Protein AF-A0A928S8H5-F1 (afdb_monomer)

pLDDT: mean 77.02, std 16.97, range [36.38, 91.94]

Nearest PDB structures (foldseek):
  1kvj-assembly1_A  TM=6.945E-01  e=9.651E-03  Homo sapiens
  2l3m-assembly1_A  TM=7.306E-01  e=2.109E-02  Bacillus anthracis str. Ames
  2ofg-assembly1_X  TM=5.710E-01  e=1.075E-01  Synechocystis sp. PCC 6803
  5j8b-assembly1_z  TM=5.531E-01  e=7.116E-01  Thermus thermoph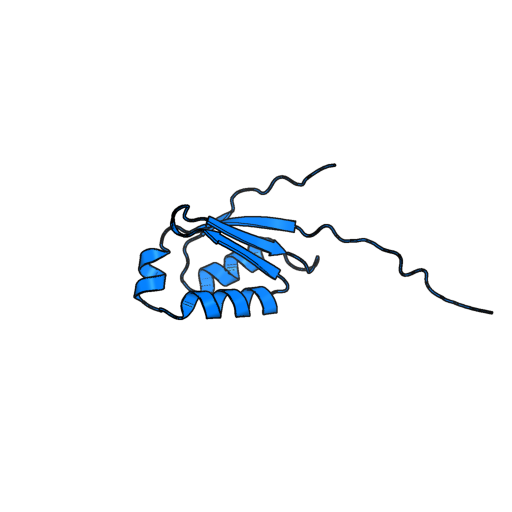ilus HB8
  3cb4-assembly6_F  TM=3.322E-01  e=2.454E+00  Escherichia coli K-12

Radius of gyration: 16.13 Å; Cα contacts (8 Å, |Δi|>4): 130; chains: 1; bounding box: 42×36×44 Å

Solvent-accessible surface area (backbone atoms only — not comparable to full-atom values): 5700 Å² total; per-residue (Å²): 134,88,86,71,78,78,86,73,79,77,79,68,71,66,44,61,41,36,28,42,40,76,45,54,70,63,45,44,75,77,34,84,60,50,63,63,53,47,51,50,54,35,47,75,59,37,24,45,76,69,48,76,41,70,94,76,27,35,42,29,35,30,36,68,36,88,90,53,50,76,66,58,56,51,51,55,42,43,75,72,66,42,48,70,44,83,46,88,53,77,78,82,77,125

Structure (mmCIF, N/CA/C/O backbone):
data_AF-A0A928S8H5-F1
#
_entry.id   AF-A0A928S8H5-F1
#
loop_
_atom_site.group_PDB
_atom_site.id
_atom_site.type_symbol
_atom_site.label_atom_id
_atom_site.label_alt_id
_atom_site.label_comp_id
_atom_site.label_asym_id
_atom_site.label_entity_id
_atom_site.label_seq_id
_atom_site.pdbx_PDB_ins_code
_atom_site.Cartn_x
_atom_site.Cartn_y
_atom_site.Cartn_z
_atom_site.occupancy
_atom_site.B_iso_or_equiv
_atom_site.auth_seq_id
_atom_site.auth_comp_id
_atom_site.auth_asym_id
_atom_site.auth_atom_id
_atom_site.pdbx_PDB_model_num
ATOM 1 N N . MET A 1 1 ? 27.826 -24.073 -31.612 1.00 36.38 1 MET A N 1
ATOM 2 C CA . MET A 1 1 ? 28.527 -22.961 -30.927 1.00 36.38 1 MET A CA 1
ATOM 3 C C . MET A 1 1 ? 27.486 -22.117 -30.206 1.00 36.38 1 MET A C 1
ATOM 5 O O . MET A 1 1 ? 26.387 -21.967 -30.719 1.00 36.38 1 MET A O 1
ATOM 9 N N . LYS A 1 2 ? 27.793 -21.717 -28.969 1.00 41.75 2 LYS A N 1
ATOM 10 C CA . LYS A 1 2 ? 26.856 -21.280 -27.922 1.00 41.75 2 LYS A CA 1
ATOM 11 C C . LYS A 1 2 ? 26.106 -19.986 -28.280 1.00 41.75 2 LYS A C 1
ATOM 13 O O . LYS A 1 2 ? 26.729 -18.939 -28.401 1.00 41.75 2 LYS A O 1
ATOM 18 N N . LEU A 1 3 ? 24.775 -20.054 -28.343 1.00 48.34 3 LEU A N 1
ATOM 19 C CA . LEU A 1 3 ? 23.877 -18.902 -28.231 1.00 48.34 3 LEU A CA 1
ATOM 20 C C . LEU A 1 3 ? 23.473 -18.758 -26.762 1.00 48.34 3 LEU A C 1
ATOM 22 O O . LEU A 1 3 ? 22.421 -19.230 -26.344 1.00 48.34 3 LEU A O 1
ATOM 26 N N . LEU A 1 4 ? 24.337 -18.139 -25.961 1.00 47.78 4 LEU A N 1
ATOM 27 C CA . LEU A 1 4 ? 23.941 -17.651 -24.645 1.00 47.78 4 LEU A CA 1
ATOM 28 C C . LEU A 1 4 ? 23.673 -16.163 -24.804 1.00 47.78 4 LEU A C 1
ATOM 30 O O . LEU A 1 4 ? 24.596 -15.349 -24.840 1.00 47.78 4 LEU A O 1
ATOM 34 N N . LYS A 1 5 ? 22.385 -15.844 -24.977 1.00 42.59 5 LYS A N 1
ATOM 35 C CA . LYS A 1 5 ? 21.861 -14.492 -24.808 1.00 42.59 5 LYS A CA 1
ATOM 36 C C . LYS A 1 5 ? 22.418 -13.965 -23.493 1.00 42.59 5 LYS A C 1
ATOM 38 O O . LYS A 1 5 ? 22.206 -14.542 -22.431 1.00 42.59 5 LYS A O 1
ATOM 43 N N . LYS A 1 6 ? 23.194 -12.901 -23.612 1.00 40.94 6 LYS A N 1
ATOM 44 C CA . LYS A 1 6 ? 23.749 -12.127 -22.516 1.00 40.94 6 LYS A CA 1
ATOM 45 C C . LYS A 1 6 ? 22.562 -11.424 -21.847 1.00 40.94 6 LYS A C 1
ATOM 47 O O . LYS A 1 6 ? 22.219 -10.317 -22.229 1.00 40.94 6 LYS A O 1
ATOM 52 N N . ILE A 1 7 ? 21.884 -12.104 -20.922 1.00 50.88 7 ILE A N 1
ATOM 53 C CA . ILE A 1 7 ? 20.866 -11.508 -20.043 1.00 50.88 7 ILE A CA 1
ATOM 54 C C . ILE A 1 7 ? 21.627 -10.839 -18.887 1.00 50.88 7 ILE A C 1
ATOM 56 O O . ILE A 1 7 ? 21.584 -11.268 -17.745 1.00 50.88 7 ILE A O 1
ATOM 60 N N . PHE A 1 8 ? 22.450 -9.854 -19.232 1.00 44.41 8 PHE A N 1
ATOM 61 C CA . PHE A 1 8 ? 22.842 -8.782 -18.327 1.00 44.41 8 PHE A CA 1
ATOM 62 C C . PHE A 1 8 ? 22.036 -7.603 -18.866 1.00 44.41 8 PHE A C 1
ATOM 64 O O . PHE A 1 8 ? 22.208 -7.238 -20.023 1.00 44.41 8 PHE A O 1
ATOM 71 N N . GLY A 1 9 ? 21.040 -7.089 -18.170 1.00 43.31 9 GLY A N 1
ATOM 72 C CA . GLY A 1 9 ? 21.116 -6.669 -16.784 1.00 43.31 9 GLY A CA 1
ATOM 73 C C . GLY A 1 9 ? 20.664 -5.220 -16.816 1.00 43.31 9 GLY A C 1
ATOM 74 O O . GLY A 1 9 ? 21.489 -4.318 -16.770 1.00 43.31 9 GLY A O 1
ATOM 75 N N . SER A 1 10 ? 19.366 -5.020 -17.013 1.00 42.22 10 SER A N 1
ATOM 76 C CA . SER A 1 10 ? 18.730 -3.772 -16.631 1.00 42.22 10 SER A CA 1
ATOM 77 C C . SER A 1 10 ? 18.112 -4.089 -15.290 1.00 42.22 10 SER A C 1
ATOM 79 O O . SER A 1 10 ? 17.065 -4.718 -15.210 1.00 42.22 10 SER A O 1
ATOM 81 N N . GLN A 1 11 ? 18.847 -3.768 -14.235 1.00 50.41 11 GLN A N 1
ATOM 82 C CA . GLN A 1 11 ? 18.255 -3.505 -12.939 1.00 50.41 11 GLN A CA 1
ATOM 83 C C . GLN A 1 11 ? 17.340 -2.302 -13.197 1.00 50.41 11 GLN A C 1
ATOM 85 O O . GLN A 1 11 ? 17.796 -1.162 -1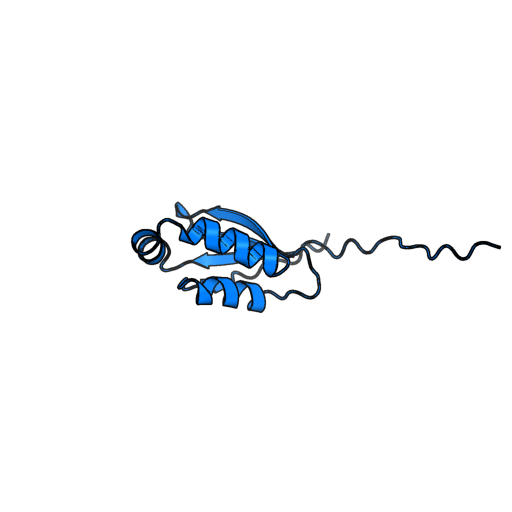3.162 1.00 50.41 11 GLN A O 1
ATOM 90 N N . GLU A 1 12 ? 16.122 -2.565 -13.683 1.00 54.72 12 GLU A N 1
ATOM 91 C CA . GLU A 1 12 ? 15.089 -1.548 -13.818 1.00 54.72 12 GLU A CA 1
ATOM 92 C C . GLU A 1 12 ? 14.897 -1.034 -12.404 1.00 54.72 12 GLU A C 1
ATOM 94 O O . GLU A 1 12 ? 14.541 -1.775 -11.496 1.00 54.72 12 GLU A O 1
ATOM 99 N N . SER A 1 13 ? 15.391 0.179 -12.207 1.00 62.69 13 SER A N 1
ATOM 100 C CA . SER A 1 13 ? 15.606 0.801 -10.916 1.00 62.69 13 SER A CA 1
ATOM 101 C C . SER A 1 13 ? 14.316 0.741 -10.118 1.00 62.69 13 SER A C 1
ATOM 103 O O . SER A 1 13 ? 13.360 1.415 -10.500 1.00 62.69 13 SER A O 1
ATOM 105 N N . ASP A 1 14 ? 14.322 -0.054 -9.047 1.00 73.88 14 ASP A N 1
ATOM 106 C CA . ASP A 1 14 ? 13.254 -0.116 -8.057 1.00 73.88 14 ASP A CA 1
ATOM 107 C C . ASP A 1 14 ? 12.735 1.305 -7.793 1.00 73.88 14 ASP A C 1
ATOM 109 O O . ASP A 1 14 ? 13.474 2.179 -7.319 1.00 73.88 14 ASP A O 1
ATOM 113 N N . GLN A 1 15 ? 11.481 1.568 -8.162 1.00 82.31 15 GLN A N 1
ATOM 114 C CA . GLN A 1 15 ? 10.900 2.897 -8.026 1.00 82.31 15 GLN A CA 1
ATOM 115 C C . GLN A 1 15 ? 10.204 2.977 -6.675 1.00 82.31 15 GLN A C 1
ATOM 117 O O . GLN A 1 15 ? 9.128 2.419 -6.473 1.00 82.31 15 GLN A O 1
ATOM 122 N N . MET A 1 16 ? 10.807 3.702 -5.737 1.00 84.94 16 MET A N 1
ATOM 123 C CA . MET A 1 16 ? 10.134 4.043 -4.490 1.00 84.94 16 MET A CA 1
ATOM 124 C C . MET A 1 16 ? 9.132 5.165 -4.750 1.00 84.94 16 MET A C 1
ATOM 126 O O . MET A 1 16 ? 9.527 6.210 -5.257 1.00 84.94 16 MET A O 1
ATOM 130 N N . ILE A 1 17 ? 7.875 4.956 -4.369 1.00 86.94 17 ILE A N 1
ATOM 131 C CA . ILE A 1 17 ? 6.801 5.949 -4.369 1.00 86.94 17 ILE A CA 1
ATOM 132 C C . ILE A 1 17 ? 6.215 6.096 -2.961 1.00 86.94 17 ILE A C 1
ATOM 134 O O . ILE A 1 17 ? 6.122 5.116 -2.225 1.00 86.94 17 ILE A O 1
ATOM 138 N N . CYS A 1 18 ? 5.814 7.305 -2.569 1.00 88.25 18 CYS A N 1
ATOM 139 C CA . CYS A 1 18 ? 5.171 7.556 -1.283 1.00 88.25 18 CYS A CA 1
ATOM 140 C C . CYS A 1 18 ? 3.806 8.224 -1.460 1.00 88.25 18 CYS A C 1
ATOM 142 O O . CYS A 1 18 ? 3.605 9.057 -2.343 1.00 88.25 18 CYS A O 1
ATOM 144 N N . PHE A 1 19 ? 2.882 7.876 -0.572 1.00 89.56 19 PHE A N 1
ATOM 145 C CA . PHE A 1 19 ? 1.511 8.363 -0.538 1.00 89.56 19 PHE A CA 1
ATOM 146 C C . PHE A 1 19 ? 1.203 8.960 0.835 1.00 89.56 19 PHE A C 1
ATOM 148 O O . PHE A 1 19 ? 1.563 8.371 1.858 1.00 89.56 19 PHE A O 1
ATOM 155 N N . ILE A 1 20 ? 0.499 10.093 0.873 1.00 90.50 20 ILE A N 1
ATOM 156 C CA . ILE A 1 20 ? -0.152 10.581 2.096 1.00 90.50 20 ILE A CA 1
ATOM 157 C C . ILE A 1 20 ? -1.448 9.806 2.269 1.00 90.50 20 ILE A C 1
ATOM 159 O O . ILE A 1 20 ? -2.273 9.826 1.367 1.00 90.50 20 ILE A O 1
ATOM 163 N N . VAL A 1 21 ? -1.661 9.188 3.427 1.00 89.62 21 VAL A N 1
ATOM 164 C CA . VAL A 1 21 ? -2.895 8.475 3.779 1.00 89.62 21 VAL A CA 1
ATOM 165 C C . VAL A 1 21 ? -3.711 9.327 4.751 1.00 89.62 21 VAL A C 1
ATOM 167 O O . VAL A 1 21 ? -3.341 9.498 5.912 1.00 89.62 21 VAL A O 1
ATOM 170 N N . LYS A 1 22 ? -4.832 9.892 4.294 1.00 90.56 22 LYS A N 1
ATOM 171 C CA . LYS A 1 22 ? -5.594 10.889 5.070 1.00 90.56 22 LYS A CA 1
ATOM 172 C C . LYS A 1 22 ? -6.448 10.286 6.182 1.00 90.56 22 LYS A C 1
ATOM 174 O O . LYS A 1 22 ? -6.517 10.871 7.262 1.00 90.56 22 LYS A O 1
ATOM 179 N N . ASN A 1 23 ? -7.060 9.137 5.916 1.00 90.25 23 ASN A N 1
ATOM 180 C CA . ASN A 1 23 ? -8.089 8.500 6.743 1.00 90.25 23 ASN A CA 1
ATOM 181 C C . ASN A 1 23 ? -7.614 7.178 7.375 1.00 90.25 23 ASN A C 1
ATOM 183 O O . ASN A 1 23 ? -8.416 6.278 7.609 1.00 90.25 23 ASN A O 1
ATOM 187 N N . TYR A 1 24 ? -6.308 7.037 7.630 1.00 85.25 24 TYR A N 1
ATOM 188 C CA . TYR A 1 24 ? -5.743 5.792 8.158 1.00 85.25 24 TYR A CA 1
ATOM 189 C C . TYR A 1 24 ? -6.455 5.301 9.429 1.00 85.25 24 TYR A C 1
ATOM 191 O O . TYR A 1 24 ? -6.835 4.138 9.500 1.00 85.25 24 TYR A O 1
ATOM 199 N N . GLU A 1 25 ? -6.643 6.184 10.416 1.00 85.19 25 GLU A N 1
ATOM 200 C CA . GLU A 1 25 ? -7.240 5.821 11.709 1.00 85.19 25 GLU A CA 1
ATOM 201 C C . GLU A 1 25 ? -8.663 5.279 11.546 1.00 85.19 25 GLU A C 1
ATOM 203 O O . GLU A 1 25 ? -9.018 4.295 12.187 1.00 85.19 25 GLU A O 1
ATOM 208 N N . GLU A 1 26 ? -9.449 5.876 10.650 1.00 88.50 26 GLU A N 1
ATOM 209 C CA . GLU A 1 26 ? -10.813 5.437 10.349 1.00 88.50 26 GLU A CA 1
ATOM 210 C C . GLU A 1 26 ? -10.803 4.039 9.721 1.00 88.50 26 GLU A C 1
ATOM 212 O O . GLU A 1 26 ? -11.513 3.145 10.175 1.00 88.50 26 GLU A O 1
ATOM 217 N N . VAL A 1 27 ? -9.954 3.820 8.712 1.00 86.62 27 VAL A N 1
ATOM 218 C CA . VAL A 1 27 ? -9.852 2.526 8.022 1.00 86.62 27 VAL A CA 1
ATOM 219 C C . VAL A 1 27 ? -9.362 1.430 8.975 1.00 86.62 27 VAL A C 1
ATOM 221 O O . VAL A 1 27 ? -9.940 0.348 9.010 1.00 86.62 27 VAL A O 1
ATOM 224 N N . TYR A 1 28 ? -8.354 1.722 9.799 1.00 84.94 28 TYR A N 1
ATOM 225 C CA . TYR A 1 28 ? -7.805 0.772 10.769 1.00 84.94 28 TYR A CA 1
ATOM 226 C C . TYR A 1 28 ? -8.801 0.415 11.882 1.00 84.94 28 TYR A C 1
ATOM 228 O O . TYR A 1 28 ? -8.868 -0.735 12.304 1.00 84.94 28 TYR A O 1
ATOM 236 N N . GLN A 1 29 ? -9.612 1.372 12.347 1.00 86.62 29 GLN A N 1
ATOM 237 C CA . GLN A 1 29 ? -10.670 1.101 13.329 1.00 86.62 29 GLN A CA 1
ATOM 238 C C . GLN A 1 29 ? -11.794 0.220 12.772 1.00 86.62 29 GLN A C 1
ATOM 240 O O . GLN A 1 29 ? -12.451 -0.489 13.534 1.00 86.62 29 GLN A O 1
ATOM 245 N N . HIS A 1 30 ? -12.038 0.281 11.462 1.00 88.75 30 HIS 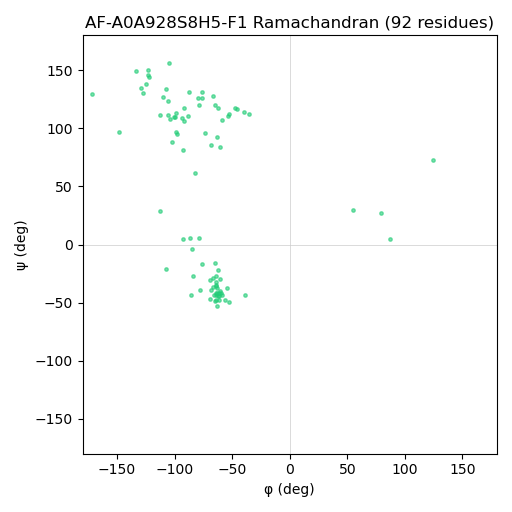A N 1
ATOM 246 C CA . HIS A 1 30 ? -13.049 -0.534 10.796 1.00 88.75 30 HIS A CA 1
ATOM 247 C C . HIS A 1 30 ? -12.552 -1.936 10.419 1.00 88.75 30 HIS A C 1
ATOM 249 O O . HIS A 1 30 ? -13.369 -2.854 10.337 1.00 88.75 30 HIS A O 1
ATOM 255 N N . ASP A 1 31 ? -11.247 -2.107 10.196 1.00 86.44 31 ASP A N 1
ATOM 256 C CA . ASP A 1 31 ? -10.638 -3.365 9.762 1.00 86.44 31 ASP A CA 1
ATOM 257 C C . ASP A 1 31 ? -9.215 -3.501 10.328 1.00 86.44 31 ASP A C 1
ATOM 259 O O . ASP A 1 31 ? -8.248 -2.987 9.765 1.00 86.44 31 ASP A O 1
ATOM 263 N N . GLU A 1 32 ? -9.079 -4.224 11.444 1.00 81.69 32 GLU A N 1
ATOM 264 C CA . GLU A 1 32 ? -7.785 -4.449 12.111 1.00 81.69 32 GLU A CA 1
ATOM 265 C C . GLU A 1 32 ? -6.787 -5.225 11.222 1.00 81.69 32 GLU A C 1
ATOM 267 O O . GLU A 1 32 ? -5.575 -5.099 11.393 1.00 81.69 32 GLU A O 1
ATOM 272 N N . ASP A 1 33 ? -7.278 -5.973 10.225 1.00 88.50 33 ASP A N 1
ATOM 273 C CA . ASP A 1 33 ? -6.472 -6.750 9.272 1.00 88.50 33 ASP A CA 1
ATOM 274 C C . ASP A 1 33 ? -6.130 -5.975 7.986 1.00 88.50 33 ASP A C 1
ATOM 276 O O . ASP A 1 33 ? -5.531 -6.532 7.056 1.00 88.50 33 ASP A O 1
ATOM 280 N N . VAL A 1 34 ? -6.496 -4.692 7.889 1.00 86.44 34 VAL A N 1
ATOM 281 C CA . VAL A 1 34 ? -6.322 -3.909 6.654 1.00 86.44 34 VAL A CA 1
ATOM 282 C C . VAL A 1 34 ? -4.861 -3.790 6.221 1.00 86.44 34 VAL A C 1
ATOM 284 O O . VAL A 1 34 ? -4.570 -3.739 5.027 1.00 86.44 34 VAL A O 1
ATOM 287 N N . ILE A 1 35 ? -3.923 -3.810 7.170 1.00 84.06 35 ILE A N 1
ATOM 288 C CA . ILE A 1 35 ? -2.489 -3.748 6.867 1.00 84.06 35 ILE A CA 1
ATOM 289 C C . ILE A 1 35 ? -2.009 -5.028 6.202 1.00 84.06 35 ILE A C 1
ATOM 291 O O . ILE A 1 35 ? -1.392 -4.961 5.144 1.00 84.06 35 ILE A O 1
ATOM 295 N N . THR A 1 36 ? -2.381 -6.185 6.740 1.00 87.31 36 THR A N 1
ATOM 296 C CA . THR A 1 36 ? -2.072 -7.480 6.125 1.00 87.31 36 THR A CA 1
ATOM 297 C C . THR A 1 36 ? -2.663 -7.571 4.716 1.00 87.31 36 THR A C 1
ATOM 299 O O . THR A 1 36 ? -1.993 -7.993 3.774 1.00 87.31 36 THR A O 1
ATOM 302 N N . LYS A 1 37 ? -3.916 -7.124 4.538 1.00 89.62 37 LYS A N 1
ATOM 303 C CA . LYS A 1 37 ? -4.569 -7.070 3.220 1.00 89.62 37 LYS A CA 1
ATOM 304 C C . LYS A 1 37 ? -3.818 -6.150 2.263 1.00 89.62 37 LYS A C 1
ATOM 306 O O . LYS A 1 37 ? -3.647 -6.504 1.099 1.00 89.62 37 LYS A O 1
ATOM 311 N N . LEU A 1 38 ? -3.359 -4.994 2.732 1.00 88.25 38 LEU A N 1
ATOM 312 C CA . LEU A 1 38 ? -2.571 -4.068 1.928 1.00 88.25 38 LEU A CA 1
ATOM 313 C C . LEU A 1 38 ? -1.257 -4.702 1.467 1.00 88.25 38 LEU A C 1
ATOM 315 O O . LEU A 1 38 ? -0.954 -4.650 0.280 1.00 88.25 38 LEU A O 1
ATOM 319 N N . GLU A 1 39 ? -0.510 -5.349 2.360 1.00 86.69 39 GLU A N 1
ATOM 320 C CA . GLU A 1 39 ? 0.757 -6.001 2.009 1.00 86.69 39 GLU A CA 1
ATOM 321 C C . GLU A 1 39 ? 0.575 -7.097 0.949 1.00 86.69 39 GLU A C 1
ATOM 323 O O . GLU A 1 39 ? 1.354 -7.169 -0.006 1.00 86.69 39 GLU A O 1
ATOM 328 N N . ILE A 1 40 ? -0.482 -7.908 1.073 1.00 88.56 40 ILE A N 1
ATOM 329 C CA . ILE A 1 40 ? -0.826 -8.947 0.093 1.00 88.56 40 ILE A CA 1
ATOM 330 C C . ILE A 1 40 ? -1.154 -8.317 -1.263 1.00 88.56 40 ILE A C 1
ATOM 332 O O . ILE A 1 40 ? -0.532 -8.675 -2.260 1.00 88.56 40 ILE A O 1
ATOM 336 N N . ASN A 1 41 ? -2.072 -7.345 -1.303 1.00 88.81 41 ASN A N 1
ATOM 337 C CA . ASN A 1 41 ? -2.496 -6.724 -2.560 1.00 88.81 41 ASN A CA 1
ATOM 338 C C . ASN A 1 41 ? -1.349 -5.973 -3.255 1.00 88.81 41 ASN A C 1
ATOM 340 O O . ASN A 1 41 ? -1.255 -5.995 -4.479 1.00 88.81 41 ASN A O 1
ATOM 344 N N . LEU A 1 42 ? -0.453 -5.328 -2.498 1.00 86.56 42 LEU A N 1
ATOM 345 C CA . LEU A 1 42 ? 0.737 -4.684 -3.061 1.00 86.56 42 LEU A CA 1
ATOM 346 C C . LEU A 1 42 ? 1.697 -5.712 -3.663 1.00 86.56 42 LEU A C 1
ATOM 348 O O . LEU A 1 42 ? 2.177 -5.514 -4.777 1.00 86.56 42 LE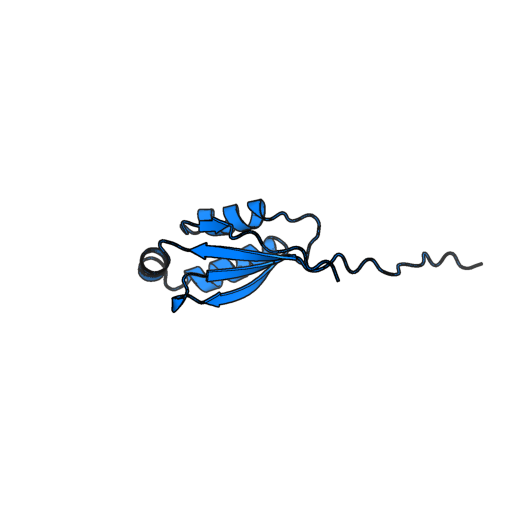U A O 1
ATOM 352 N N . THR A 1 43 ? 1.915 -6.829 -2.964 1.00 86.62 43 THR A N 1
ATOM 353 C CA . THR A 1 43 ? 2.764 -7.925 -3.453 1.00 86.62 43 THR A CA 1
ATOM 354 C C . THR A 1 43 ? 2.202 -8.526 -4.741 1.00 86.62 43 THR A C 1
ATOM 356 O O . THR A 1 43 ? 2.943 -8.727 -5.702 1.00 86.62 43 THR A O 1
ATOM 359 N N . GLU A 1 44 ? 0.890 -8.770 -4.797 1.00 86.12 44 GLU A N 1
ATOM 360 C CA . GLU A 1 44 ? 0.198 -9.251 -6.001 1.00 86.12 44 GLU A CA 1
ATOM 361 C C . GLU A 1 44 ? 0.248 -8.239 -7.150 1.00 86.12 44 GLU A C 1
ATOM 363 O O . GLU A 1 44 ? 0.336 -8.627 -8.315 1.00 86.12 44 GLU A O 1
ATOM 368 N N . ALA A 1 45 ? 0.246 -6.945 -6.828 1.00 84.50 45 ALA A N 1
ATOM 369 C CA . ALA A 1 45 ? 0.392 -5.864 -7.790 1.00 84.50 45 ALA A CA 1
ATOM 370 C C . ALA A 1 45 ? 1.843 -5.627 -8.239 1.00 84.50 45 ALA A C 1
ATOM 372 O O . ALA A 1 45 ? 2.065 -4.666 -8.961 1.00 84.50 45 ALA A O 1
ATOM 373 N N . GLY A 1 46 ? 2.821 -6.451 -7.837 1.00 83.00 46 GLY A N 1
ATOM 374 C CA . GLY A 1 46 ? 4.223 -6.314 -8.259 1.00 83.00 46 GLY A CA 1
ATOM 375 C C . GLY A 1 46 ? 5.007 -5.235 -7.503 1.00 83.00 46 GLY A C 1
ATOM 376 O O . GLY A 1 46 ? 5.956 -4.655 -8.037 1.00 83.00 46 GLY A O 1
ATOM 377 N N . ALA A 1 47 ? 4.611 -4.944 -6.263 1.00 83.94 47 ALA A N 1
ATOM 378 C CA . ALA A 1 47 ? 5.265 -3.960 -5.416 1.00 83.94 47 ALA A CA 1
ATOM 379 C C . ALA A 1 47 ? 5.510 -4.479 -3.995 1.00 83.94 47 ALA A C 1
ATOM 381 O O . ALA A 1 47 ? 4.760 -5.284 -3.451 1.00 83.94 47 ALA A O 1
ATOM 382 N N . ILE A 1 48 ? 6.578 -3.998 -3.368 1.00 82.50 48 ILE A N 1
ATOM 383 C CA . ILE A 1 48 ? 6.954 -4.357 -2.004 1.00 82.50 48 ILE A CA 1
ATOM 384 C C . ILE A 1 48 ? 6.627 -3.171 -1.088 1.00 82.50 48 ILE A C 1
ATOM 386 O O . ILE A 1 48 ? 7.130 -2.067 -1.322 1.00 82.50 48 ILE A O 1
ATOM 390 N N . PRO A 1 49 ? 5.818 -3.353 -0.030 1.00 70.38 49 PRO A N 1
ATOM 391 C CA . PRO A 1 49 ? 5.610 -2.309 0.967 1.00 70.38 49 PRO A CA 1
ATOM 392 C C . PRO A 1 49 ? 6.944 -1.999 1.661 1.00 70.38 49 PRO A C 1
ATOM 394 O O . PRO A 1 49 ? 7.547 -2.862 2.295 1.00 70.38 49 PRO A O 1
ATOM 397 N N . ALA A 1 50 ? 7.438 -0.767 1.518 1.00 60.78 50 ALA A N 1
ATOM 398 C CA . ALA A 1 50 ? 8.752 -0.382 2.030 1.00 60.78 50 ALA A CA 1
ATOM 399 C C . ALA A 1 50 ? 8.677 0.054 3.496 1.00 60.78 50 ALA A C 1
ATOM 401 O O . ALA A 1 50 ? 9.533 -0.302 4.306 1.00 60.78 50 ALA A O 1
ATOM 402 N N . LYS A 1 51 ? 7.655 0.847 3.837 1.00 68.12 51 LYS A N 1
ATOM 403 C CA . LYS A 1 51 ? 7.327 1.233 5.211 1.00 68.12 51 LYS A CA 1
ATOM 404 C C . LYS A 1 51 ? 5.989 1.956 5.216 1.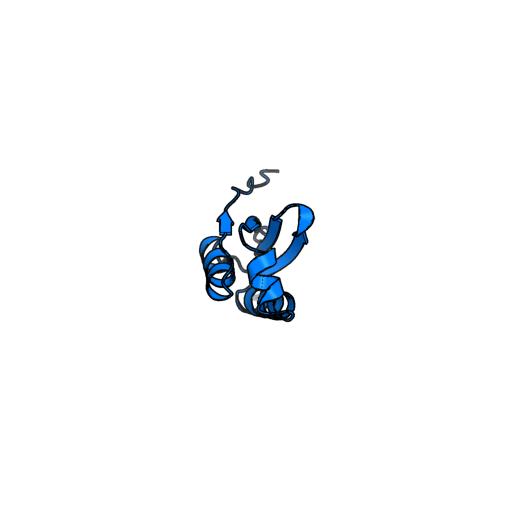00 68.12 51 LYS A C 1
ATOM 406 O O . LYS A 1 51 ? 5.819 2.925 4.474 1.00 68.12 51 LYS A O 1
ATOM 411 N N . ILE A 1 52 ? 5.078 1.534 6.083 1.00 69.69 52 ILE A N 1
ATOM 412 C CA . ILE A 1 52 ? 3.903 2.338 6.403 1.00 69.69 52 ILE A CA 1
ATOM 413 C C . ILE A 1 52 ? 4.176 3.026 7.737 1.00 69.69 52 ILE A C 1
ATOM 415 O O . ILE A 1 52 ? 4.297 2.383 8.777 1.00 69.69 52 ILE A O 1
ATOM 419 N N . ASP A 1 53 ? 4.376 4.338 7.680 1.00 72.12 53 ASP A N 1
ATOM 420 C CA . ASP A 1 53 ? 4.608 5.195 8.834 1.00 72.12 53 ASP A CA 1
ATOM 421 C C . ASP A 1 53 ? 3.315 5.948 9.166 1.00 72.12 53 ASP A C 1
ATOM 423 O O . ASP A 1 53 ? 3.049 7.048 8.672 1.00 72.12 53 ASP A O 1
ATOM 427 N N . PHE A 1 54 ? 2.483 5.308 9.987 1.00 65.69 54 PHE A N 1
ATOM 428 C CA . PHE A 1 54 ? 1.155 5.799 10.353 1.00 65.69 54 PHE A CA 1
ATOM 429 C C . PHE A 1 54 ? 1.152 7.116 11.141 1.00 65.69 54 PHE A C 1
ATOM 431 O O . PHE A 1 54 ? 0.345 7.979 10.793 1.00 65.69 54 PHE A O 1
ATOM 438 N N . PRO A 1 55 ? 2.050 7.349 12.126 1.00 70.94 55 PRO A N 1
ATOM 439 C CA . PRO A 1 55 ? 2.197 8.666 12.753 1.00 70.94 55 PRO A CA 1
ATOM 440 C C . PRO A 1 55 ? 2.452 9.786 11.740 1.00 70.94 55 PRO A C 1
ATOM 442 O O . PRO A 1 55 ? 1.924 10.887 11.881 1.00 70.94 55 PRO A O 1
ATOM 445 N N . SER A 1 56 ? 3.232 9.491 10.699 1.00 73.06 56 SER A N 1
ATOM 446 C CA . SER A 1 56 ? 3.557 10.440 9.634 1.00 73.06 56 SER A CA 1
ATOM 447 C C . SER A 1 56 ? 2.499 10.497 8.529 1.00 73.06 56 SER A C 1
ATOM 449 O O . SER A 1 56 ? 2.623 11.319 7.624 1.00 73.06 56 SER A O 1
ATOM 451 N N . LYS A 1 57 ? 1.459 9.649 8.583 1.00 83.62 57 LYS A N 1
ATOM 452 C CA . LYS A 1 57 ? 0.463 9.460 7.515 1.00 83.62 57 LYS A CA 1
ATOM 453 C C . LYS A 1 57 ? 1.095 9.100 6.166 1.00 83.62 57 LYS A C 1
ATOM 455 O O . LYS A 1 57 ? 0.543 9.443 5.126 1.00 83.62 57 LYS A O 1
ATOM 460 N N . LEU A 1 58 ? 2.249 8.431 6.168 1.00 86.19 58 LEU A N 1
ATOM 461 C CA . LEU A 1 58 ? 3.002 8.096 4.959 1.00 86.19 58 LEU A CA 1
ATOM 462 C C . LEU A 1 58 ? 2.962 6.596 4.685 1.00 86.19 58 LEU A C 1
ATOM 464 O O . LEU A 1 58 ? 3.343 5.789 5.528 1.00 86.19 58 LEU A O 1
ATOM 468 N N . CYS A 1 59 ? 2.567 6.223 3.473 1.00 87.06 59 CYS A N 1
ATOM 469 C CA . CYS A 1 59 ? 2.712 4.872 2.948 1.00 87.06 59 CYS A CA 1
ATOM 470 C C . CYS A 1 59 ? 3.724 4.908 1.807 1.00 87.06 59 CYS A C 1
ATOM 472 O O . CYS A 1 59 ? 3.449 5.499 0.767 1.00 87.06 59 CYS A O 1
ATOM 4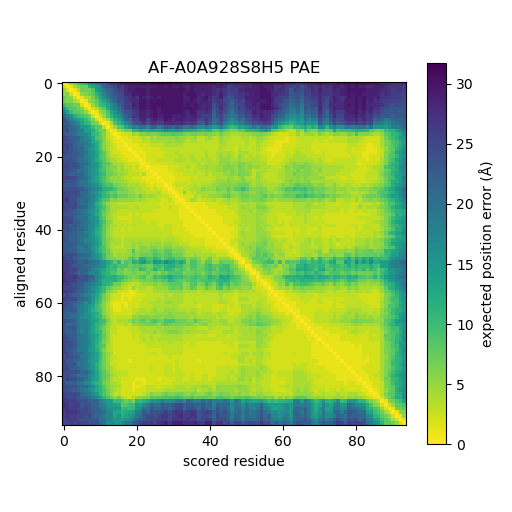74 N N . CYS A 1 60 ? 4.900 4.313 2.003 1.00 87.44 60 CYS A N 1
ATOM 475 C CA . CYS A 1 60 ? 5.903 4.212 0.952 1.00 87.44 60 CYS A CA 1
ATOM 476 C C . CYS A 1 60 ? 6.002 2.778 0.437 1.00 87.44 60 CYS A C 1
ATOM 478 O O . CYS A 1 60 ? 6.091 1.818 1.209 1.00 87.44 60 CYS A O 1
ATOM 480 N N . VAL A 1 61 ? 6.019 2.656 -0.883 1.00 87.44 61 VAL A N 1
ATOM 481 C CA . VAL A 1 61 ? 5.967 1.404 -1.626 1.00 87.44 61 VAL A CA 1
ATOM 482 C C . VAL A 1 61 ? 7.110 1.399 -2.632 1.00 87.44 61 VAL A C 1
ATOM 484 O O . VAL A 1 61 ? 7.349 2.391 -3.315 1.00 87.44 61 VAL A O 1
ATOM 487 N N . THR A 1 62 ? 7.821 0.284 -2.721 1.00 87.75 62 THR A N 1
ATOM 488 C CA . THR A 1 62 ? 8.850 0.060 -3.733 1.00 87.75 62 THR A CA 1
ATOM 489 C C . THR A 1 62 ? 8.253 -0.766 -4.859 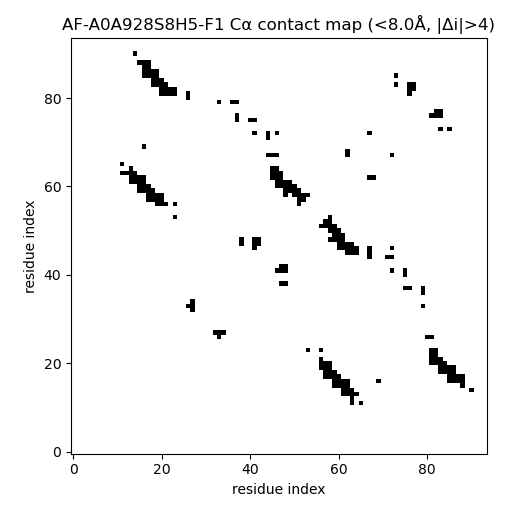1.00 87.75 62 THR A C 1
ATOM 491 O O . THR A 1 62 ? 7.915 -1.930 -4.664 1.00 87.75 62 THR A O 1
ATOM 494 N N . ILE A 1 63 ? 8.119 -0.175 -6.038 1.00 85.75 63 ILE A N 1
ATOM 495 C CA . ILE A 1 63 ? 7.695 -0.877 -7.246 1.00 85.75 63 ILE A CA 1
ATOM 496 C C . ILE A 1 63 ? 8.898 -1.645 -7.792 1.00 85.75 63 ILE A C 1
ATOM 498 O O . ILE A 1 63 ? 9.926 -1.039 -8.101 1.00 85.75 63 ILE A O 1
ATOM 502 N N . THR A 1 64 ? 8.764 -2.967 -7.882 1.00 83.88 64 THR A N 1
ATOM 503 C CA . THR A 1 64 ? 9.816 -3.871 -8.371 1.00 83.88 64 THR A CA 1
ATOM 504 C C . THR A 1 64 ? 9.506 -4.433 -9.755 1.00 83.88 64 THR A C 1
ATOM 506 O O . THR A 1 64 ? 10.420 -4.844 -10.467 1.00 83.88 64 THR A O 1
ATOM 509 N N . ASP A 1 65 ? 8.234 -4.436 -10.162 1.00 83.38 65 ASP A N 1
ATOM 510 C CA . ASP A 1 65 ? 7.828 -4.750 -11.530 1.00 83.38 65 ASP A CA 1
ATOM 511 C C . ASP A 1 65 ? 7.741 -3.460 -12.375 1.00 83.38 65 ASP A C 1
ATOM 513 O O . ASP A 1 65 ? 6.907 -2.596 -12.098 1.00 83.38 65 ASP A O 1
ATOM 517 N N . PRO A 1 66 ? 8.556 -3.308 -13.434 1.00 77.88 66 PRO A N 1
ATOM 518 C CA . PRO A 1 66 ? 8.557 -2.119 -14.291 1.00 77.88 66 PRO A CA 1
ATOM 519 C C . PRO A 1 66 ? 7.254 -1.904 -15.078 1.00 77.88 66 PRO A C 1
ATOM 521 O O . PRO A 1 66 ? 7.026 -0.816 -15.613 1.00 77.88 66 PRO A O 1
ATOM 524 N N . ALA A 1 67 ? 6.391 -2.919 -15.187 1.00 85.50 67 ALA A N 1
ATOM 525 C CA . ALA A 1 67 ? 5.073 -2.778 -15.802 1.00 85.50 67 ALA A CA 1
ATOM 526 C C . ALA A 1 67 ? 4.064 -2.062 -14.887 1.00 85.50 67 ALA A C 1
ATOM 528 O O . ALA A 1 67 ? 3.023 -1.592 -15.360 1.00 85.50 67 ALA A O 1
ATOM 529 N N . VAL A 1 68 ? 4.361 -1.982 -13.590 1.00 85.00 68 VAL A N 1
ATOM 530 C CA . VAL A 1 68 ? 3.486 -1.414 -12.568 1.00 85.00 68 VAL A CA 1
ATOM 531 C C . VAL A 1 68 ? 3.726 0.079 -12.478 1.00 85.00 68 VAL A C 1
ATOM 533 O O . VAL A 1 68 ? 4.858 0.549 -12.384 1.00 85.00 68 VAL A O 1
ATOM 536 N N . LYS A 1 69 ? 2.639 0.846 -12.496 1.00 87.06 69 LYS A N 1
ATOM 537 C CA . LYS A 1 69 ? 2.705 2.297 -12.381 1.00 87.06 69 LYS A CA 1
ATOM 538 C C . LYS A 1 69 ? 2.266 2.768 -10.995 1.00 87.06 69 LYS A C 1
ATOM 540 O O . LYS A 1 69 ? 1.466 2.092 -10.344 1.00 87.06 69 LYS A O 1
ATOM 545 N N . PRO A 1 70 ? 2.710 3.959 -10.566 1.00 87.06 70 PRO A N 1
ATOM 546 C CA . PRO A 1 70 ? 2.165 4.675 -9.414 1.00 87.06 70 PRO A CA 1
ATOM 547 C C . PRO A 1 70 ? 0.644 4.601 -9.253 1.00 87.06 70 PRO A C 1
ATOM 549 O O . PRO A 1 70 ? 0.150 4.363 -8.151 1.00 87.06 70 PRO A O 1
ATOM 552 N N . GLU A 1 71 ? -0.103 4.751 -10.348 1.00 89.44 71 GLU A N 1
ATOM 553 C CA . GLU A 1 71 ? -1.566 4.758 -10.311 1.00 89.44 71 GLU A CA 1
ATOM 554 C C . GLU A 1 71 ? -2.142 3.378 -9.963 1.00 89.44 71 GLU A C 1
ATOM 556 O O . GLU A 1 71 ? -3.179 3.288 -9.312 1.00 89.44 71 GLU A O 1
ATOM 561 N N . ASN A 1 72 ? -1.458 2.285 -10.325 1.00 90.12 72 ASN A N 1
ATOM 562 C CA . ASN A 1 72 ? -1.863 0.939 -9.915 1.00 90.12 72 ASN A CA 1
ATOM 563 C C . ASN A 1 72 ? -1.802 0.790 -8.390 1.00 90.12 72 ASN A C 1
ATOM 565 O O . ASN A 1 72 ? -2.722 0.243 -7.787 1.00 90.12 72 ASN A O 1
ATOM 569 N N . ILE A 1 73 ? -0.749 1.325 -7.768 1.00 89.62 73 ILE A N 1
ATOM 570 C CA . ILE A 1 73 ? -0.573 1.308 -6.312 1.00 89.62 73 ILE A CA 1
ATOM 571 C C . ILE A 1 73 ? -1.602 2.208 -5.626 1.00 89.62 73 ILE A C 1
ATOM 573 O O . ILE A 1 73 ? -2.180 1.819 -4.610 1.00 89.62 73 ILE A O 1
ATOM 577 N N . GLN A 1 74 ? -1.896 3.371 -6.215 1.00 91.00 74 GLN A N 1
ATOM 578 C CA . GLN A 1 74 ? -2.973 4.240 -5.746 1.00 91.00 74 GLN A CA 1
ATOM 579 C C . GLN A 1 74 ? -4.316 3.500 -5.715 1.00 91.00 74 GLN A C 1
ATOM 581 O O . GLN A 1 74 ? -5.002 3.519 -4.697 1.00 91.00 74 GLN A O 1
ATOM 586 N N . HIS A 1 75 ? -4.666 2.793 -6.792 1.00 91.88 75 HIS A N 1
ATOM 587 C CA . HIS A 1 75 ? -5.917 2.042 -6.859 1.00 91.88 75 HIS A CA 1
ATOM 588 C C . HIS A 1 75 ? -5.997 0.905 -5.837 1.00 91.88 75 HIS A C 1
ATOM 590 O O . HIS A 1 75 ? -7.075 0.658 -5.301 1.00 91.88 75 HIS A O 1
ATOM 596 N N . VAL A 1 76 ? -4.881 0.234 -5.527 1.00 90.75 76 VAL A N 1
ATOM 597 C CA . VAL A 1 76 ? -4.834 -0.777 -4.455 1.00 90.75 76 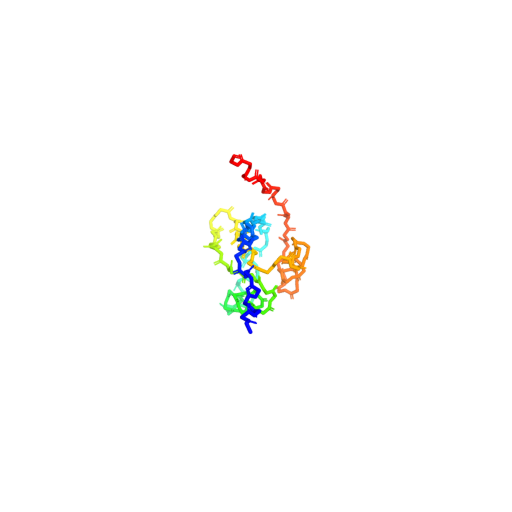VAL A CA 1
ATOM 598 C C . VAL A 1 76 ? -5.167 -0.151 -3.098 1.00 90.75 76 VAL A C 1
ATOM 600 O O . VAL A 1 76 ? -5.966 -0.702 -2.342 1.00 90.75 76 VAL A O 1
ATOM 603 N N . LEU A 1 77 ? -4.597 1.019 -2.801 1.00 90.25 77 LEU A N 1
ATOM 604 C CA . LEU A 1 77 ? -4.866 1.751 -1.562 1.00 90.25 77 LEU A CA 1
ATOM 605 C C . LEU A 1 77 ? -6.337 2.199 -1.488 1.00 90.25 77 LEU A C 1
ATOM 607 O O . LEU A 1 77 ? -7.010 1.957 -0.487 1.00 90.25 77 LEU A O 1
ATOM 611 N N . GLU A 1 78 ? -6.858 2.784 -2.565 1.00 91.62 78 GLU A N 1
ATOM 612 C CA . GLU A 1 78 ? -8.252 3.240 -2.651 1.00 91.62 78 GLU A CA 1
ATOM 613 C C . GLU A 1 78 ? -9.260 2.087 -2.543 1.00 91.62 78 GLU A C 1
ATOM 615 O O . GLU A 1 78 ? -10.291 2.231 -1.884 1.00 91.62 78 GLU A O 1
ATOM 620 N N . ALA A 1 79 ? -8.960 0.921 -3.126 1.00 91.38 79 ALA A N 1
ATOM 621 C CA . ALA A 1 79 ? -9.807 -0.270 -3.042 1.00 91.38 79 ALA A CA 1
ATOM 622 C C . ALA A 1 79 ? -9.933 -0.816 -1.610 1.00 91.38 79 ALA A C 1
ATOM 624 O O . ALA A 1 79 ? -10.952 -1.413 -1.264 1.00 91.38 79 ALA A O 1
ATOM 625 N N . LEU A 1 80 ? -8.925 -0.575 -0.770 1.00 89.31 80 LEU A N 1
ATOM 626 C CA . LEU A 1 80 ? -8.934 -0.904 0.658 1.00 89.31 80 LEU A CA 1
ATOM 627 C C . LE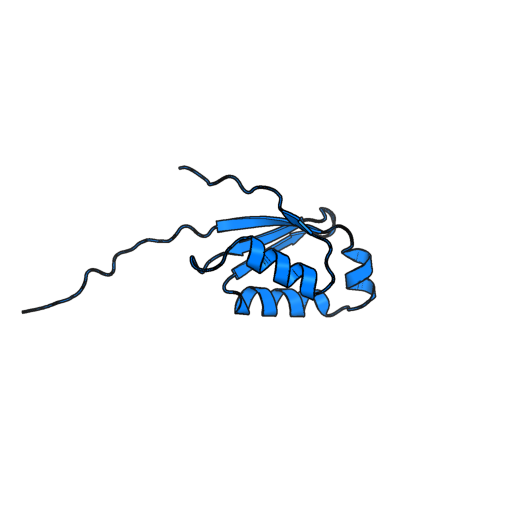U A 1 80 ? -9.559 0.203 1.522 1.00 89.31 80 LEU A C 1
ATOM 629 O O . LEU A 1 80 ? -9.564 0.107 2.746 1.00 89.31 80 LEU A O 1
ATOM 633 N N . GLY A 1 81 ? -10.108 1.247 0.896 1.00 89.69 81 GLY A N 1
ATOM 634 C CA . GLY A 1 81 ? -10.778 2.352 1.574 1.00 89.69 81 GLY A CA 1
ATOM 635 C C . GLY A 1 81 ? -9.845 3.480 2.011 1.00 89.69 81 GLY A C 1
ATOM 636 O O . GLY A 1 81 ? -10.311 4.430 2.645 1.00 89.69 81 GLY A O 1
ATOM 637 N N . PHE A 1 82 ? -8.553 3.430 1.670 1.00 90.62 82 PHE A N 1
ATOM 638 C CA . PHE A 1 82 ? -7.633 4.523 1.966 1.00 90.62 82 PHE A CA 1
ATOM 639 C C . PHE A 1 82 ? -7.842 5.699 1.009 1.00 90.62 82 PHE A C 1
ATOM 641 O O . PHE A 1 82 ? -7.852 5.557 -0.208 1.00 90.62 82 PHE A O 1
ATOM 648 N N . GLN A 1 83 ? -7.941 6.896 1.570 1.00 91.94 83 GLN A N 1
ATOM 649 C CA . GLN A 1 83 ? -7.875 8.150 0.836 1.00 91.94 83 GLN A CA 1
ATOM 650 C C . GLN A 1 83 ? -6.419 8.576 0.753 1.00 91.94 83 GLN A C 1
ATOM 652 O O . GLN A 1 83 ? -5.818 8.937 1.773 1.00 91.94 83 GLN A O 1
ATOM 657 N N . VAL A 1 84 ? -5.862 8.524 -0.455 1.00 91.00 84 VAL A N 1
ATOM 658 C CA . VAL A 1 84 ? -4.432 8.727 -0.669 1.00 91.00 84 VAL A CA 1
ATOM 659 C C . VAL A 1 84 ? -4.116 9.859 -1.638 1.00 91.00 84 VAL A C 1
ATOM 661 O O . VAL A 1 84 ? -4.881 10.147 -2.551 1.00 91.00 84 VAL A O 1
ATOM 664 N N . GLU A 1 85 ? -2.970 10.504 -1.436 1.00 90.00 85 GLU A N 1
ATOM 665 C CA . GLU A 1 85 ? -2.393 11.474 -2.371 1.00 90.00 85 GLU A CA 1
ATOM 666 C C . GLU A 1 85 ? -0.948 11.096 -2.680 1.00 90.00 85 GLU A C 1
ATOM 668 O O . GLU A 1 85 ? -0.160 10.867 -1.761 1.00 90.00 85 GLU A O 1
ATOM 673 N N . ILE A 1 86 ? -0.591 11.045 -3.965 1.00 87.62 86 ILE A N 1
ATOM 674 C CA . ILE A 1 86 ? 0.785 10.781 -4.395 1.00 87.62 86 ILE A CA 1
ATOM 675 C C . ILE A 1 86 ? 1.674 11.954 -3.984 1.00 87.62 86 ILE A C 1
ATOM 677 O O . ILE A 1 86 ? 1.404 13.108 -4.320 1.00 87.62 86 ILE A O 1
ATOM 681 N N . ILE A 1 87 ? 2.769 11.640 -3.299 1.00 83.19 87 ILE A N 1
ATOM 682 C CA . ILE A 1 87 ? 3.865 12.569 -3.057 1.00 83.19 87 ILE A CA 1
ATOM 683 C C . ILE A 1 87 ? 4.930 12.218 -4.079 1.00 83.19 87 ILE A C 1
ATOM 685 O O . ILE A 1 87 ? 5.525 11.143 -4.009 1.00 83.19 87 ILE A O 1
ATOM 689 N N . ASP A 1 88 ? 5.115 13.103 -5.054 1.00 63.72 88 ASP A N 1
ATOM 690 C CA . ASP A 1 88 ? 6.072 12.936 -6.144 1.00 63.72 88 ASP A CA 1
ATOM 691 C C . ASP A 1 88 ? 7.428 12.453 -5.608 1.00 63.72 88 ASP A C 1
ATOM 693 O O . ASP A 1 88 ? 8.073 13.109 -4.782 1.00 63.72 88 ASP A O 1
ATOM 697 N N . THR A 1 89 ? 7.830 11.257 -6.026 1.00 59.50 89 THR A N 1
ATOM 698 C CA . THR A 1 89 ? 9.112 10.684 -5.645 1.00 59.50 89 THR A CA 1
ATOM 699 C C . THR A 1 89 ? 10.132 11.015 -6.703 1.00 59.50 89 THR A C 1
ATOM 701 O O . THR A 1 89 ? 10.117 10.476 -7.811 1.00 59.50 89 THR A O 1
ATOM 704 N N . THR A 1 90 ? 11.037 11.902 -6.306 1.00 46.03 90 THR A N 1
ATOM 705 C CA . THR A 1 90 ? 12.292 12.212 -6.974 1.00 46.03 90 THR A CA 1
ATOM 706 C C . THR A 1 90 ? 12.892 10.958 -7.597 1.00 46.03 90 THR A C 1
ATOM 708 O O . THR A 1 90 ? 13.366 10.058 -6.904 1.00 46.03 90 THR A O 1
ATOM 711 N N . THR A 1 91 ? 12.925 10.922 -8.930 1.00 44.94 91 THR A N 1
ATOM 712 C CA . THR A 1 91 ? 13.815 10.027 -9.665 1.00 44.94 91 THR A CA 1
ATOM 713 C C . THR A 1 91 ? 15.218 10.307 -9.129 1.00 44.94 91 THR A C 1
ATOM 715 O O . THR A 1 91 ? 15.742 11.403 -9.346 1.00 44.94 91 THR A O 1
ATOM 718 N N . ARG A 1 92 ? 15.829 9.378 -8.381 1.00 43.19 92 ARG A N 1
ATOM 719 C CA . ARG A 1 92 ? 17.267 9.468 -8.101 1.00 43.19 92 ARG A CA 1
ATOM 720 C C . ARG A 1 92 ? 17.978 9.345 -9.445 1.00 43.19 92 ARG A C 1
ATOM 722 O O . ARG A 1 92 ? 18.223 8.250 -9.932 1.00 43.19 92 ARG A O 1
ATOM 729 N N . LYS A 1 93 ? 18.252 10.487 -10.072 1.00 39.97 93 LYS A N 1
ATOM 730 C CA . LYS A 1 93 ? 19.326 10.606 -11.049 1.00 39.97 93 LYS A CA 1
ATOM 731 C C . LYS A 1 93 ? 20.614 10.598 -10.237 1.00 39.97 93 LYS A C 1
ATOM 733 O O . LYS A 1 93 ? 20.958 11.619 -9.644 1.00 39.97 93 LYS A O 1
ATOM 738 N N . GLU A 1 94 ? 21.220 9.421 -10.117 1.00 38.69 94 GLU A N 1
ATOM 739 C CA . GLU A 1 94 ? 22.660 9.324 -9.849 1.00 38.69 94 GLU A CA 1
ATOM 740 C C . GLU A 1 94 ? 23.456 9.947 -11.004 1.00 38.69 94 GLU A C 1
ATOM 742 O O . GLU A 1 94 ? 23.006 9.828 -12.171 1.00 38.69 94 GLU A O 1
#

Secondary structure (DSSP, 8-state):
--------------EEEEEEETTHHHHHHH-TTHHHHHHHHHHHTTEEEEEEETTTTEEEEEE-STT--HHHHHHHHHHTT--EEEE-------

Sequence (94 aa):
MKLLKKIFGSQESDQMICFIVKNYEEVYQHDEDVITKLEINLTEAGAIPAKIDFPSKLCCVTITDPAVKPENIQHVLEALGFQVEIIDTTTRKE

Foldseek 3Di:
DDPDDPPDDDQVDFDKWKKQFDCVVVLCVVPVCLVVQLQVQQVVLQKHFPDDDVVRSMTIITRRDPVHDPVSSVVSCVVSVTDIDTDDDDPPPD

Mean predicted aligned error: 9.52 Å